Protein AF-X1BYJ1-F1 (afdb_monomer_lite)

Radius of gyration: 16.23 Å; chains: 1; bounding box: 44×33×48 Å

Sequence (125 aa):
MIKIPNVLIKFGEQVAVEAGLGVVRSFLNDKIKDITPGDMYTAIQTNQDLWDVTPDDIRGGGSRLKHRFGNYLEKYQNEINTEIVLEWIEKDHPAIFSTIINTTDGIPYMERQVEKIKYKILKEL

pLDDT: mean 77.26, std 16.42, range [40.28, 97.31]

Organism: NCBI:txid412755

Secondary structure (DSSP, 8-state):
-----HHHHHHHHHHHHHHHHHHHHHHHHHHHTT--HHHHHHHHHHT--TT-S-HHHHHHHHHHHHHHHHHHHHHTTTT--HHHHHHHHHHH-HHHHHHHHHSTTHHHHHHHHHHHHHHIIIII-

Foldseek 3Di:
DDDDDPVVVVVVLVVLLCVLVVLVLVLLCVLCVPPDLVNLLVCQVVLPQSNPPDPVCLCVSLVVSCVVNQVSCVVCVVVQALVVSLVSCCVRPVSSSVSLVPHVCSSVSSRVNSVVSSCSSHPVD

Structure (mmCIF, N/CA/C/O backbone):
data_AF-X1BYJ1-F1
#
_entry.id   AF-X1BYJ1-F1
#
loop_
_atom_site.group_PDB
_atom_site.id
_atom_site.type_symbol
_atom_site.label_atom_id
_atom_site.label_alt_id
_atom_site.label_comp_id
_atom_site.label_asym_id
_atom_site.label_entity_id
_atom_site.label_seq_id
_atom_site.pdbx_PDB_ins_code
_atom_site.Cartn_x
_atom_site.Cartn_y
_atom_site.Cartn_z
_atom_site.occupancy
_atom_site.B_iso_or_equiv
_atom_site.auth_seq_id
_atom_site.auth_comp_id
_atom_site.auth_asym_id
_atom_site.auth_atom_id
_atom_site.pdbx_PDB_model_num
ATOM 1 N N . MET A 1 1 ? 29.760 7.293 -34.107 1.00 40.28 1 MET A N 1
ATOM 2 C CA . MET A 1 1 ? 29.456 7.235 -32.661 1.00 40.28 1 MET A CA 1
ATOM 3 C C . MET A 1 1 ? 28.447 8.341 -32.370 1.00 40.28 1 MET A C 1
ATOM 5 O O . MET A 1 1 ? 28.814 9.507 -32.426 1.00 40.28 1 MET A O 1
ATOM 9 N N . ILE A 1 2 ? 27.161 8.007 -32.232 1.00 42.94 2 ILE A N 1
ATOM 10 C CA . ILE A 1 2 ? 26.087 9.001 -32.059 1.00 42.94 2 ILE A CA 1
ATOM 11 C C . ILE A 1 2 ? 26.103 9.452 -30.594 1.00 42.94 2 ILE A C 1
ATOM 13 O O . ILE A 1 2 ? 25.891 8.635 -29.703 1.00 42.94 2 ILE A O 1
ATOM 17 N N . LYS A 1 3 ? 26.391 10.734 -30.334 1.00 45.94 3 LYS A N 1
ATOM 18 C CA . LYS A 1 3 ? 26.268 11.323 -28.994 1.00 45.94 3 LYS A CA 1
ATOM 19 C C . LYS A 1 3 ? 24.792 11.606 -28.740 1.00 45.94 3 LYS A C 1
ATOM 21 O O . LYS A 1 3 ? 24.247 12.557 -29.292 1.00 45.94 3 LYS A O 1
ATOM 26 N N . ILE A 1 4 ? 24.150 10.758 -27.943 1.00 50.31 4 ILE A N 1
ATOM 27 C CA . ILE A 1 4 ? 22.771 10.986 -27.509 1.00 50.31 4 ILE A CA 1
ATOM 28 C C . ILE A 1 4 ? 22.767 12.229 -26.596 1.00 50.31 4 ILE A C 1
ATOM 30 O O . ILE A 1 4 ? 23.542 12.272 -25.639 1.00 50.31 4 ILE A O 1
ATOM 34 N N . PRO A 1 5 ? 21.945 13.253 -26.880 1.00 55.22 5 PRO A N 1
ATOM 35 C CA . PRO A 1 5 ? 21.797 14.426 -26.026 1.00 55.22 5 PRO A CA 1
ATOM 36 C C . PRO A 1 5 ? 21.387 14.049 -24.598 1.00 55.22 5 PRO A C 1
ATOM 38 O O . PRO A 1 5 ? 20.435 13.293 -24.406 1.00 55.22 5 PRO A O 1
ATOM 41 N N . ASN A 1 6 ? 22.025 14.656 -23.592 1.00 57.12 6 ASN A N 1
ATOM 42 C CA . ASN A 1 6 ? 21.705 14.457 -22.168 1.00 57.12 6 ASN A CA 1
ATOM 43 C C . ASN A 1 6 ? 20.219 14.692 -21.830 1.00 57.12 6 ASN A C 1
ATOM 45 O O . ASN A 1 6 ? 19.715 14.142 -20.857 1.00 57.12 6 ASN A O 1
ATOM 49 N N . VAL A 1 7 ? 19.507 15.491 -22.630 1.00 44.72 7 VAL A N 1
ATOM 50 C CA . VAL A 1 7 ? 18.066 15.749 -22.476 1.00 44.72 7 VAL A CA 1
ATOM 51 C C . VAL A 1 7 ? 17.226 14.519 -22.830 1.00 44.72 7 VAL A C 1
ATOM 53 O O . VAL A 1 7 ? 16.282 14.211 -22.114 1.00 44.72 7 VAL A O 1
ATOM 56 N N . LEU A 1 8 ? 17.591 13.772 -23.878 1.00 40.59 8 LEU A N 1
ATOM 57 C CA . LEU A 1 8 ? 16.881 12.545 -24.264 1.00 40.59 8 LEU A CA 1
ATOM 58 C C . LEU A 1 8 ? 17.130 11.410 -23.269 1.00 40.59 8 LEU A C 1
ATOM 60 O O . LEU A 1 8 ? 16.236 10.607 -23.025 1.00 40.59 8 LEU A O 1
ATOM 64 N N . ILE A 1 9 ? 18.317 11.382 -22.657 1.00 54.25 9 ILE A N 1
ATOM 65 C CA . ILE A 1 9 ? 18.636 10.451 -21.570 1.00 54.25 9 ILE A CA 1
ATOM 66 C C . ILE A 1 9 ? 17.758 10.758 -20.348 1.00 54.25 9 ILE A C 1
ATOM 68 O O . ILE A 1 9 ? 17.065 9.867 -19.872 1.00 54.25 9 ILE A O 1
ATOM 72 N N . LYS A 1 10 ? 17.697 12.021 -19.901 1.00 56.56 10 LYS A N 1
ATOM 73 C CA . LYS A 1 10 ? 16.854 12.439 -18.763 1.00 56.56 10 LYS A CA 1
ATOM 74 C C . LYS A 1 10 ? 15.357 12.233 -19.008 1.00 56.56 10 LYS A C 1
ATOM 76 O O . LYS A 1 10 ? 14.641 11.827 -18.100 1.00 56.56 10 LYS A O 1
ATOM 81 N N . PHE A 1 11 ? 14.893 12.483 -20.231 1.00 53.06 11 PHE A N 1
ATOM 82 C CA . PHE A 1 11 ? 13.502 12.248 -20.613 1.00 53.06 11 PHE A CA 1
ATOM 83 C C . PHE A 1 11 ? 13.164 10.752 -20.609 1.00 53.06 11 PHE A C 1
ATOM 85 O O . PHE A 1 11 ? 12.154 10.347 -20.044 1.00 53.06 11 PHE A O 1
ATOM 92 N N . GLY A 1 12 ? 14.040 9.913 -21.172 1.00 55.06 12 GLY A N 1
ATOM 93 C CA . GLY A 1 12 ? 13.884 8.458 -21.120 1.00 55.06 12 GLY A CA 1
ATOM 94 C C . GLY A 1 12 ? 13.918 7.908 -19.691 1.00 55.06 12 GLY A C 1
ATOM 95 O O . GLY A 1 12 ? 13.174 6.984 -19.375 1.00 55.06 12 GLY A O 1
ATOM 96 N N . GLU A 1 13 ? 14.731 8.499 -18.813 1.00 56.22 13 GLU A N 1
ATOM 97 C CA . GLU A 1 13 ? 14.753 8.174 -17.385 1.00 56.22 13 GLU A CA 1
ATOM 98 C C . GLU A 1 13 ? 13.441 8.553 -16.689 1.00 56.22 13 GLU A C 1
ATOM 100 O O . GLU A 1 13 ? 12.887 7.709 -15.997 1.00 56.22 13 GLU A O 1
ATOM 105 N N . GLN A 1 14 ? 12.899 9.756 -16.906 1.00 60.09 14 GLN A N 1
ATOM 106 C CA . GLN A 1 14 ? 11.606 10.166 -16.334 1.00 60.09 14 GLN A CA 1
ATOM 107 C C . GLN A 1 14 ? 10.448 9.277 -16.794 1.00 60.09 14 GLN A C 1
ATOM 109 O O . GLN A 1 14 ? 9.671 8.808 -15.969 1.00 60.09 14 GLN A O 1
ATOM 114 N N . VAL A 1 15 ? 10.374 8.966 -18.089 1.00 59.53 15 VAL A N 1
ATOM 115 C CA . VAL A 1 15 ? 9.345 8.058 -18.619 1.00 59.53 15 VAL A CA 1
ATOM 116 C C . VAL A 1 15 ? 9.481 6.658 -18.010 1.00 59.53 15 VAL A C 1
ATOM 118 O O . VAL A 1 15 ? 8.481 6.008 -17.713 1.00 59.53 15 VAL A O 1
ATOM 121 N N . ALA A 1 16 ? 10.709 6.185 -17.782 1.00 59.12 16 ALA A N 1
ATOM 122 C CA . ALA A 1 16 ? 10.941 4.898 -17.135 1.00 59.12 16 ALA A CA 1
ATOM 123 C C . ALA A 1 16 ? 10.577 4.901 -15.638 1.00 59.12 16 ALA A C 1
ATOM 125 O O . ALA A 1 16 ? 10.088 3.886 -15.142 1.00 59.12 16 ALA A O 1
ATOM 126 N N . VAL A 1 17 ? 10.774 6.022 -14.932 1.00 64.31 17 VAL A N 1
ATOM 127 C CA . VAL A 1 17 ? 10.315 6.220 -13.542 1.00 64.31 17 VAL A CA 1
ATOM 128 C C . VAL A 1 17 ? 8.802 6.140 -13.469 1.00 64.31 17 VAL A C 1
ATOM 130 O O . VAL A 1 17 ? 8.267 5.347 -12.702 1.00 64.31 17 VAL A O 1
ATOM 133 N N . GLU A 1 18 ? 8.116 6.927 -14.294 1.00 67.31 18 GLU A N 1
ATOM 134 C CA . GLU A 1 18 ? 6.656 6.968 -14.330 1.00 67.31 18 GLU A CA 1
ATOM 135 C C . GLU A 1 18 ? 6.070 5.608 -14.710 1.00 67.31 18 GLU A C 1
ATOM 137 O O . GLU A 1 18 ? 5.096 5.161 -14.104 1.00 67.31 18 GLU A O 1
ATOM 142 N N . ALA A 1 19 ? 6.703 4.900 -15.651 1.00 65.00 19 ALA A N 1
ATOM 143 C CA . ALA A 1 19 ? 6.332 3.533 -15.980 1.00 65.00 19 ALA A CA 1
ATOM 144 C C . ALA A 1 19 ? 6.531 2.594 -14.780 1.00 65.00 19 ALA A C 1
ATOM 146 O O . ALA A 1 19 ? 5.604 1.875 -14.424 1.00 65.00 19 ALA A O 1
ATOM 147 N N . GLY A 1 20 ? 7.694 2.616 -14.120 1.00 67.31 20 GLY A N 1
ATOM 148 C CA . GLY A 1 20 ? 7.980 1.771 -12.956 1.00 67.31 20 GLY A CA 1
ATOM 149 C C . GLY A 1 20 ? 7.009 2.006 -11.795 1.00 67.31 20 GLY A C 1
ATOM 150 O O . GLY A 1 20 ? 6.429 1.052 -11.273 1.00 67.31 20 GLY A O 1
ATOM 151 N N . LEU A 1 21 ? 6.770 3.273 -11.448 1.00 75.00 21 LEU A N 1
ATOM 152 C CA . LEU A 1 21 ? 5.793 3.681 -10.437 1.00 75.00 21 LEU A CA 1
ATOM 153 C C . LEU A 1 21 ? 4.367 3.294 -10.838 1.00 75.00 21 LEU A C 1
ATOM 155 O O . LEU A 1 21 ? 3.608 2.822 -9.998 1.00 75.00 21 LEU A O 1
ATOM 159 N N . GLY A 1 22 ? 4.012 3.413 -12.120 1.00 74.75 22 GLY A N 1
ATOM 160 C CA . GLY A 1 22 ? 2.709 3.000 -12.637 1.00 74.75 22 GLY A CA 1
ATOM 161 C C . GLY A 1 22 ? 2.446 1.503 -12.473 1.00 74.75 22 GLY A C 1
ATOM 162 O O . GLY A 1 22 ? 1.341 1.112 -12.095 1.00 74.75 22 GLY 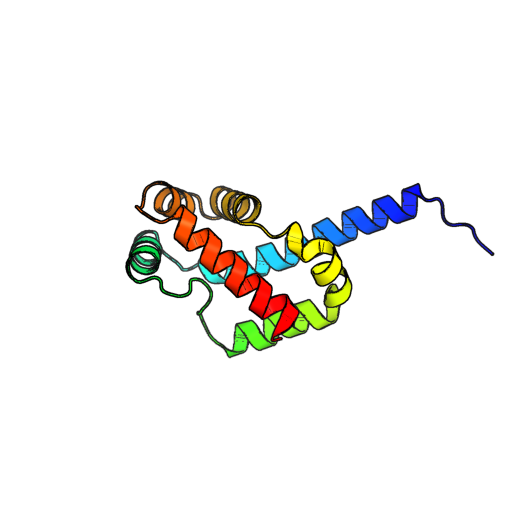A O 1
ATOM 163 N N . VAL A 1 23 ? 3.457 0.654 -12.691 1.00 72.88 23 VAL A N 1
ATOM 164 C CA . VAL A 1 23 ? 3.302 -0.795 -12.496 1.00 72.88 23 VAL A CA 1
ATOM 165 C C . VAL A 1 23 ? 3.215 -1.143 -11.004 1.00 72.88 23 VAL A C 1
ATOM 167 O O . VAL A 1 23 ? 2.377 -1.963 -10.632 1.00 72.88 23 VAL A O 1
ATOM 170 N N . VAL A 1 24 ? 4.004 -0.494 -10.136 1.00 78.88 24 VAL A N 1
ATOM 171 C CA . VAL A 1 24 ? 3.878 -0.663 -8.673 1.00 78.88 24 VAL A CA 1
ATOM 172 C C . VAL A 1 24 ? 2.494 -0.226 -8.201 1.00 78.88 24 VAL A C 1
ATOM 174 O O . VAL A 1 24 ? 1.826 -0.994 -7.518 1.00 78.88 24 VAL A O 1
ATOM 177 N N . ARG A 1 25 ? 2.017 0.950 -8.620 1.00 85.50 25 ARG A N 1
ATOM 178 C CA . ARG A 1 25 ? 0.668 1.434 -8.308 1.00 85.50 25 ARG A CA 1
ATOM 179 C C . ARG A 1 25 ? -0.403 0.445 -8.748 1.00 85.50 25 ARG A C 1
ATOM 181 O O . ARG A 1 25 ? -1.257 0.096 -7.946 1.00 85.50 25 ARG A O 1
ATOM 188 N N . SER A 1 26 ? -0.346 -0.034 -9.994 1.00 81.94 26 SER A N 1
ATOM 189 C CA . SER A 1 26 ? -1.311 -1.016 -10.503 1.00 81.94 26 SER A CA 1
ATOM 190 C C . SER A 1 26 ? -1.303 -2.295 -9.667 1.00 81.94 26 SER A C 1
ATOM 192 O O . SER A 1 26 ? -2.363 -2.822 -9.355 1.00 81.94 26 SER A O 1
ATOM 194 N N . PHE A 1 27 ? -0.119 -2.769 -9.274 1.00 80.50 27 PHE A N 1
ATOM 195 C CA . PHE A 1 27 ? 0.022 -3.940 -8.416 1.00 80.50 27 PHE A CA 1
ATOM 196 C C . PHE A 1 27 ? -0.585 -3.717 -7.021 1.00 80.50 27 PHE A C 1
ATOM 198 O O . PHE A 1 27 ? -1.303 -4.585 -6.531 1.00 80.50 27 PHE A O 1
ATOM 205 N N . LEU A 1 28 ? -0.327 -2.568 -6.386 1.00 83.75 28 LEU A N 1
ATOM 206 C CA . LEU A 1 28 ? -0.886 -2.247 -5.068 1.00 83.75 28 LEU A CA 1
ATOM 207 C C . LEU A 1 28 ? -2.408 -2.073 -5.134 1.00 83.75 28 LEU A C 1
ATOM 209 O O . LEU A 1 28 ? -3.115 -2.646 -4.308 1.00 83.75 28 LEU A O 1
ATOM 213 N N . ASN A 1 29 ? -2.913 -1.355 -6.140 1.00 84.81 29 ASN A N 1
ATOM 214 C CA . ASN A 1 29 ? -4.347 -1.153 -6.356 1.00 84.81 29 ASN A CA 1
ATOM 215 C C . ASN A 1 29 ? -5.086 -2.476 -6.543 1.00 84.81 29 ASN A C 1
ATOM 217 O O . ASN A 1 29 ? -6.115 -2.699 -5.911 1.00 84.81 29 ASN A O 1
ATOM 221 N N . ASP A 1 30 ? -4.537 -3.391 -7.343 1.00 82.88 30 ASP A N 1
ATOM 222 C CA . ASP A 1 30 ? -5.134 -4.712 -7.547 1.00 82.88 30 ASP A CA 1
ATOM 223 C C . ASP A 1 30 ? -5.287 -5.503 -6.240 1.00 82.88 30 ASP A C 1
ATOM 225 O O . ASP A 1 30 ? -6.192 -6.332 -6.134 1.00 82.88 30 ASP A O 1
ATOM 229 N N . LYS A 1 31 ? -4.431 -5.253 -5.239 1.00 79.62 31 LYS A N 1
ATOM 230 C CA . LYS A 1 31 ? -4.490 -5.916 -3.928 1.00 79.62 31 LYS A CA 1
ATOM 231 C C . LYS A 1 31 ? -5.514 -5.309 -2.984 1.00 79.62 31 LYS A C 1
ATOM 233 O O . LYS A 1 31 ? -6.054 -6.030 -2.152 1.00 79.62 31 LYS A O 1
ATOM 238 N N . ILE A 1 32 ? -5.797 -4.021 -3.127 1.00 85.06 32 ILE A N 1
ATOM 239 C CA . ILE A 1 32 ? -6.745 -3.313 -2.261 1.00 85.06 32 ILE A CA 1
ATOM 240 C C . ILE A 1 32 ? -8.118 -3.119 -2.912 1.00 85.06 32 ILE A C 1
ATOM 242 O O . ILE A 1 32 ? -9.025 -2.606 -2.264 1.00 85.06 32 ILE A O 1
ATOM 246 N N . LYS A 1 33 ? -8.300 -3.553 -4.167 1.00 84.44 33 LYS A N 1
ATOM 247 C CA . LYS A 1 33 ? -9.533 -3.332 -4.939 1.00 84.44 33 LYS A CA 1
ATOM 248 C C . LYS A 1 33 ? -10.800 -3.886 -4.281 1.00 84.44 33 LYS A C 1
ATOM 250 O O . LYS A 1 33 ? -11.860 -3.289 -4.430 1.00 84.44 33 LYS A O 1
ATOM 255 N N . ASP A 1 34 ? -10.670 -4.999 -3.559 1.00 85.25 34 ASP A N 1
ATOM 256 C CA . ASP A 1 34 ? -11.779 -5.699 -2.902 1.00 85.25 34 ASP A CA 1
ATOM 257 C C . ASP A 1 34 ? -11.811 -5.440 -1.382 1.00 85.25 34 ASP A C 1
ATOM 259 O O . ASP A 1 34 ? -12.660 -5.982 -0.678 1.00 85.25 34 ASP A O 1
ATOM 263 N N . ILE A 1 35 ? -10.893 -4.616 -0.859 1.00 87.62 35 ILE A N 1
ATOM 264 C CA . ILE A 1 35 ? -10.827 -4.269 0.564 1.00 87.62 35 ILE A CA 1
ATOM 265 C C . ILE A 1 35 ? -11.896 -3.221 0.873 1.00 87.62 35 ILE A C 1
ATOM 267 O O . ILE A 1 35 ? -11.985 -2.190 0.205 1.00 87.62 35 ILE A O 1
ATOM 271 N N . THR A 1 36 ? -12.692 -3.456 1.916 1.00 92.12 36 THR A N 1
ATOM 272 C CA . THR A 1 36 ? -13.664 -2.474 2.411 1.00 92.12 36 THR A CA 1
ATOM 273 C C . THR A 1 36 ? -13.053 -1.554 3.480 1.00 92.12 36 THR A C 1
ATOM 275 O O . THR A 1 36 ? -12.036 -1.890 4.092 1.00 92.12 36 THR A O 1
ATOM 278 N N . PRO A 1 37 ? -13.678 -0.398 3.785 1.00 93.62 37 PRO A N 1
ATOM 279 C CA . PRO A 1 37 ? -13.297 0.428 4.935 1.00 93.62 37 PRO A CA 1
ATOM 280 C C . PRO A 1 37 ? -13.238 -0.348 6.258 1.00 93.62 37 PRO A C 1
ATOM 282 O O . PRO A 1 37 ? -12.335 -0.132 7.061 1.00 93.62 37 PRO A O 1
ATOM 285 N N . GLY A 1 38 ? -14.168 -1.286 6.472 1.00 92.00 38 GLY A N 1
ATOM 286 C CA . GLY A 1 38 ? -14.171 -2.138 7.662 1.00 92.00 38 GLY A CA 1
ATOM 287 C C . GLY A 1 38 ? -12.939 -3.039 7.726 1.00 92.00 38 GLY A C 1
ATOM 288 O O . GLY A 1 38 ? -12.276 -3.092 8.758 1.00 92.00 38 GLY A O 1
ATOM 289 N N . ASP A 1 39 ? -12.586 -3.670 6.605 1.00 92.31 39 ASP A N 1
ATOM 290 C CA . ASP A 1 39 ? -11.401 -4.529 6.511 1.00 92.31 39 ASP A CA 1
ATOM 291 C C . ASP A 1 39 ? -10.113 -3.735 6.736 1.00 92.31 39 ASP A C 1
ATOM 293 O O . ASP A 1 39 ? -9.229 -4.187 7.461 1.00 92.31 39 ASP A O 1
ATOM 297 N N . MET A 1 40 ? -10.017 -2.525 6.169 1.00 93.69 40 MET A N 1
ATOM 298 C CA . MET A 1 40 ? -8.874 -1.636 6.387 1.00 93.69 40 MET A CA 1
ATOM 299 C C . MET A 1 40 ? -8.755 -1.230 7.858 1.00 93.69 40 MET A C 1
ATOM 301 O O . MET A 1 40 ? -7.668 -1.304 8.428 1.00 93.69 40 MET A O 1
ATOM 305 N N . TYR A 1 41 ? -9.863 -0.837 8.493 1.00 94.00 41 TYR A N 1
ATOM 306 C CA . TYR A 1 41 ? -9.874 -0.525 9.920 1.00 94.00 41 TYR A CA 1
ATOM 307 C C . TYR A 1 41 ? -9.374 -1.717 10.742 1.00 94.00 41 TYR A C 1
ATOM 309 O O . TYR A 1 41 ? -8.456 -1.569 11.549 1.00 94.00 41 TYR A O 1
ATOM 317 N N . THR A 1 42 ? -9.914 -2.914 10.496 1.00 93.56 42 THR A N 1
ATOM 318 C CA . THR A 1 42 ? -9.465 -4.139 11.164 1.00 93.56 42 THR A CA 1
ATOM 319 C C . THR A 1 42 ? -7.984 -4.400 10.917 1.00 93.56 42 THR A C 1
ATOM 321 O O . THR A 1 42 ? -7.266 -4.671 11.875 1.00 93.56 42 THR A O 1
ATOM 324 N N . ALA A 1 43 ? -7.501 -4.260 9.682 1.00 92.12 43 ALA A N 1
ATOM 325 C CA . ALA A 1 43 ? -6.102 -4.487 9.342 1.00 92.12 43 ALA A CA 1
ATOM 326 C C . ALA A 1 43 ? -5.154 -3.514 10.063 1.00 92.12 43 ALA A C 1
ATOM 328 O O . ALA A 1 43 ? -4.101 -3.935 10.544 1.00 92.12 43 ALA A O 1
ATOM 329 N N . ILE A 1 44 ? -5.548 -2.243 10.213 1.00 94.12 44 ILE A N 1
ATOM 330 C CA . ILE A 1 44 ? -4.808 -1.255 11.013 1.00 94.12 44 ILE A CA 1
ATOM 331 C C . ILE A 1 44 ? -4.759 -1.695 12.481 1.00 94.12 44 ILE A C 1
ATOM 333 O O . ILE A 1 44 ? -3.676 -1.756 13.064 1.00 94.12 44 ILE A O 1
ATOM 337 N N . GLN A 1 45 ? -5.908 -2.054 13.063 1.00 94.19 45 GLN A N 1
ATOM 338 C CA . GLN A 1 45 ? -6.015 -2.441 14.476 1.00 94.19 45 GLN A CA 1
ATOM 339 C C . GLN A 1 45 ? -5.255 -3.733 14.808 1.00 94.19 45 GLN A C 1
ATOM 341 O O . GLN A 1 45 ? -4.688 -3.860 15.892 1.00 94.19 45 GLN A O 1
ATOM 346 N N . THR A 1 46 ? -5.226 -4.701 13.891 1.00 93.50 46 THR A N 1
ATOM 347 C CA . THR A 1 46 ? -4.543 -5.990 14.089 1.00 93.50 46 THR A CA 1
ATOM 348 C C . THR A 1 46 ? -3.119 -6.007 13.536 1.00 93.50 46 THR A C 1
ATOM 350 O O . THR A 1 46 ? -2.412 -7.003 13.692 1.00 93.50 46 THR A O 1
ATOM 353 N N . ASN A 1 47 ? -2.678 -4.915 12.899 1.00 89.12 47 ASN A N 1
ATOM 354 C CA . ASN A 1 47 ? -1.420 -4.828 12.158 1.00 89.12 47 ASN A CA 1
ATOM 355 C C . ASN A 1 47 ? -1.261 -5.958 11.117 1.00 89.12 47 ASN A C 1
ATOM 357 O O . ASN A 1 47 ? -0.148 -6.439 10.870 1.00 89.12 47 ASN A O 1
ATOM 361 N N . GLN A 1 48 ? -2.377 -6.380 10.513 1.00 89.19 48 GLN A N 1
ATOM 362 C CA . GLN A 1 48 ? -2.393 -7.351 9.422 1.00 89.19 48 GLN A CA 1
ATOM 363 C C . GLN A 1 48 ? -1.578 -6.812 8.239 1.00 89.19 48 GLN A C 1
ATOM 365 O O . GLN A 1 48 ? -1.477 -5.605 8.027 1.00 89.19 48 GLN A O 1
ATOM 370 N N . ASP A 1 49 ? -0.913 -7.686 7.488 1.00 85.75 49 ASP A N 1
ATOM 371 C CA . ASP A 1 49 ? -0.222 -7.252 6.275 1.00 85.75 49 ASP A CA 1
ATOM 372 C C . ASP A 1 49 ? -1.266 -6.947 5.192 1.00 85.75 49 ASP A C 1
ATOM 374 O O . ASP A 1 49 ? -2.046 -7.816 4.799 1.00 85.75 49 ASP A O 1
ATOM 378 N N . LEU A 1 50 ? -1.298 -5.685 4.753 1.00 80.06 50 LEU A N 1
ATOM 379 C CA . LEU A 1 50 ? -2.272 -5.181 3.782 1.00 80.06 50 LEU A CA 1
ATOM 380 C C . LEU A 1 50 ? -2.153 -5.906 2.441 1.00 80.06 50 LEU A C 1
ATOM 382 O O . LEU A 1 50 ? -3.119 -6.033 1.693 1.00 80.06 50 LEU A O 1
ATOM 386 N N . TRP A 1 51 ? -0.944 -6.363 2.133 1.00 77.75 51 TRP A N 1
ATOM 387 C CA . TRP A 1 51 ? -0.598 -6.926 0.843 1.00 77.75 51 TRP A CA 1
ATOM 388 C C . TRP A 1 51 ? -0.688 -8.450 0.834 1.00 77.75 51 TRP A C 1
ATOM 390 O O . TRP A 1 51 ? -0.433 -9.044 -0.207 1.00 77.75 51 TRP A O 1
ATOM 400 N N . ASP A 1 52 ? -1.044 -9.092 1.953 1.00 71.06 52 ASP A N 1
ATOM 401 C CA . ASP A 1 52 ? -0.952 -10.548 2.158 1.00 71.06 52 ASP A CA 1
ATOM 402 C C . ASP A 1 52 ? -2.063 -11.374 1.482 1.00 71.06 52 ASP A C 1
ATOM 404 O O . ASP A 1 52 ? -2.309 -12.532 1.816 1.00 71.06 52 ASP A O 1
ATOM 408 N N . VAL A 1 53 ? -2.734 -10.812 0.476 1.00 48.62 53 VAL A N 1
ATOM 409 C CA . VAL A 1 53 ? -3.702 -11.555 -0.335 1.00 48.62 53 VAL A CA 1
ATOM 410 C C . VAL A 1 53 ? -2.942 -12.363 -1.404 1.00 48.62 53 VAL A C 1
ATOM 412 O O . VAL A 1 53 ? -2.490 -11.825 -2.417 1.00 48.62 53 VAL A O 1
ATOM 415 N N . THR A 1 54 ? -2.796 -13.662 -1.118 1.00 40.62 54 THR A N 1
ATOM 416 C CA . THR A 1 54 ? -2.228 -14.790 -1.896 1.00 40.62 54 THR A CA 1
ATOM 417 C C . THR A 1 54 ? -0.720 -14.748 -2.254 1.00 40.62 54 THR A C 1
ATOM 419 O O . THR A 1 54 ? -0.298 -13.956 -3.104 1.00 40.62 54 THR A O 1
ATOM 422 N N . PRO A 1 55 ? 0.103 -15.685 -1.722 1.00 44.19 55 PRO A N 1
ATOM 423 C CA . PRO A 1 55 ? 1.539 -15.819 -2.026 1.00 44.19 55 PRO A CA 1
ATOM 424 C C . PRO A 1 55 ? 1.889 -16.038 -3.508 1.00 44.19 55 PRO A C 1
ATOM 426 O O . PRO A 1 55 ? 2.939 -15.576 -3.963 1.00 44.19 55 PRO A O 1
ATOM 429 N N . ASP A 1 56 ? 1.024 -16.715 -4.268 1.00 45.31 56 ASP A N 1
ATOM 430 C CA . ASP A 1 56 ? 1.286 -17.057 -5.674 1.00 45.31 56 ASP A CA 1
ATOM 431 C C . ASP A 1 56 ? 1.195 -15.836 -6.606 1.00 45.31 56 ASP A C 1
ATOM 433 O O . ASP A 1 56 ? 1.971 -15.713 -7.558 1.00 45.31 56 ASP A O 1
ATOM 437 N N . ASP A 1 57 ? 0.333 -14.869 -6.278 1.00 54.06 57 ASP A N 1
ATOM 438 C CA . ASP A 1 57 ? 0.184 -13.626 -7.041 1.00 54.06 57 ASP A CA 1
ATOM 439 C C . ASP A 1 57 ? 1.296 -12.620 -6.746 1.00 54.06 57 ASP A C 1
ATOM 441 O O . ASP A 1 57 ? 1.723 -11.891 -7.642 1.00 54.06 57 ASP A O 1
ATOM 445 N N . ILE A 1 58 ? 1.790 -12.573 -5.503 1.00 52.81 58 ILE A N 1
ATOM 446 C CA . ILE A 1 58 ? 2.904 -11.691 -5.132 1.00 52.81 58 ILE A CA 1
ATOM 447 C C . ILE A 1 58 ? 4.204 -12.217 -5.736 1.00 52.81 58 ILE A C 1
ATOM 449 O O . ILE A 1 58 ? 4.937 -11.434 -6.333 1.00 52.81 58 ILE A O 1
ATOM 453 N N . ARG A 1 59 ? 4.470 -13.532 -5.672 1.00 55.19 59 ARG A N 1
ATOM 454 C CA . ARG A 1 59 ? 5.657 -14.115 -6.320 1.00 55.19 59 ARG A CA 1
ATOM 455 C C . ARG A 1 59 ? 5.586 -14.000 -7.835 1.00 55.19 59 ARG A C 1
ATOM 457 O O . ARG A 1 59 ? 6.514 -13.494 -8.451 1.00 55.19 59 ARG A O 1
ATOM 464 N N . GLY A 1 60 ? 4.474 -14.394 -8.455 1.00 60.50 60 GLY A N 1
ATOM 465 C CA . GLY A 1 60 ? 4.330 -14.312 -9.909 1.00 60.50 60 GLY A CA 1
ATOM 466 C C . GLY A 1 60 ? 4.297 -12.871 -10.426 1.00 60.50 60 GLY A C 1
ATOM 467 O O . GLY A 1 60 ? 4.958 -12.540 -11.410 1.00 60.50 60 GLY A O 1
ATOM 468 N N . GLY A 1 61 ? 3.528 -11.994 -9.780 1.00 62.78 61 GLY A N 1
ATOM 469 C CA . GLY A 1 61 ? 3.421 -10.575 -10.123 1.00 62.78 61 GLY A CA 1
ATOM 470 C C . GLY A 1 61 ? 4.715 -9.813 -9.861 1.00 62.78 61 GLY A C 1
ATOM 471 O O . GLY A 1 61 ? 5.245 -9.186 -10.775 1.00 62.78 61 GLY A O 1
ATOM 472 N N . GLY A 1 62 ? 5.263 -9.924 -8.653 1.00 65.12 62 GLY A N 1
ATOM 473 C CA . GLY A 1 62 ? 6.471 -9.219 -8.246 1.00 65.12 62 GLY A CA 1
ATOM 474 C C . GLY A 1 62 ? 7.750 -9.749 -8.902 1.00 65.12 62 GLY A C 1
ATOM 475 O O . GLY A 1 62 ? 8.565 -8.931 -9.317 1.00 65.12 62 GLY A O 1
ATOM 476 N N . SER A 1 63 ? 7.906 -11.057 -9.152 1.00 66.56 63 SER A N 1
ATOM 477 C CA . SER A 1 63 ? 9.052 -11.545 -9.944 1.00 66.56 63 SER A CA 1
ATOM 478 C C . SER A 1 63 ? 8.952 -11.133 -11.418 1.00 66.56 63 SER A C 1
ATOM 480 O O . SER A 1 63 ? 9.974 -10.823 -12.025 1.00 66.56 63 SER A O 1
ATOM 482 N N . ARG A 1 64 ? 7.749 -11.030 -12.012 1.00 67.38 64 ARG A N 1
ATOM 483 C CA . ARG A 1 64 ? 7.582 -10.423 -13.354 1.00 67.38 64 ARG A CA 1
ATOM 484 C C . ARG A 1 64 ? 7.941 -8.937 -13.350 1.00 67.38 64 ARG A C 1
ATOM 486 O O . ARG A 1 64 ? 8.591 -8.466 -14.284 1.00 67.38 64 ARG A O 1
ATOM 493 N N . LEU A 1 65 ? 7.545 -8.224 -12.296 1.00 67.06 65 LEU A N 1
ATOM 494 C CA . LEU A 1 65 ? 7.874 -6.817 -12.070 1.00 67.06 65 LEU A CA 1
ATOM 495 C C . LEU A 1 65 ? 9.391 -6.621 -12.003 1.00 67.06 65 LEU A C 1
ATOM 497 O O . LEU A 1 65 ? 9.953 -5.843 -12.770 1.00 67.06 65 LEU A O 1
ATOM 501 N N . LYS A 1 66 ? 10.061 -7.391 -11.143 1.00 69.44 66 LYS A N 1
ATOM 502 C CA . LYS A 1 66 ? 11.507 -7.341 -10.943 1.00 69.44 66 LYS A CA 1
ATOM 503 C C . LYS A 1 66 ? 12.272 -7.795 -12.179 1.00 69.44 66 LYS A C 1
ATOM 505 O O . LYS A 1 66 ? 13.226 -7.138 -12.573 1.00 69.44 66 LYS A O 1
ATOM 510 N N . HIS A 1 67 ? 11.843 -8.859 -12.850 1.00 71.75 67 HIS A N 1
ATOM 511 C CA . HIS A 1 67 ? 12.506 -9.322 -14.068 1.00 71.75 67 HIS A CA 1
ATOM 512 C C . HIS A 1 67 ? 12.472 -8.265 -15.181 1.00 71.75 67 HIS A C 1
ATOM 514 O O . HIS A 1 67 ? 13.459 -8.074 -15.888 1.00 71.75 67 HIS A O 1
ATOM 520 N N . ARG A 1 68 ? 11.348 -7.555 -15.332 1.00 67.81 68 ARG A N 1
ATOM 521 C CA . ARG A 1 68 ? 11.165 -6.579 -16.413 1.00 67.81 68 ARG A CA 1
ATOM 522 C C . ARG A 1 68 ? 11.669 -5.177 -16.067 1.00 67.81 68 ARG A C 1
ATOM 524 O O . ARG A 1 68 ? 12.100 -4.460 -16.965 1.00 67.81 68 ARG A O 1
ATOM 531 N N . PHE A 1 69 ? 11.618 -4.792 -14.793 1.00 68.81 69 PHE A N 1
ATOM 532 C CA . PHE A 1 69 ? 11.872 -3.420 -14.342 1.00 68.81 69 PHE A CA 1
ATOM 533 C C . PHE A 1 69 ? 12.854 -3.313 -13.168 1.00 68.81 69 PHE A C 1
ATOM 535 O O . PHE A 1 69 ? 13.051 -2.215 -12.659 1.00 68.81 69 PHE A O 1
ATOM 542 N N . GLY A 1 70 ? 13.502 -4.403 -12.746 1.00 69.88 70 GLY A N 1
ATOM 543 C CA . GLY A 1 70 ? 14.332 -4.471 -11.534 1.00 69.88 70 GLY A CA 1
ATOM 544 C C . GLY A 1 70 ? 15.375 -3.362 -11.425 1.00 69.88 70 GLY A C 1
ATOM 545 O O . GLY A 1 70 ? 15.402 -2.662 -10.422 1.00 69.88 70 GLY A O 1
ATOM 546 N N . ASN A 1 71 ? 16.135 -3.101 -12.494 1.00 71.75 71 ASN A N 1
ATOM 547 C CA . ASN A 1 71 ? 17.135 -2.022 -12.513 1.00 71.75 71 ASN A CA 1
ATOM 548 C C . ASN A 1 71 ? 16.526 -0.630 -12.262 1.00 71.75 71 ASN A C 1
ATOM 550 O O . ASN A 1 71 ? 17.160 0.232 -11.656 1.00 71.75 71 ASN A O 1
ATOM 554 N N . TYR A 1 72 ? 15.301 -0.390 -12.737 1.00 68.31 72 TYR A N 1
ATOM 555 C CA . TYR A 1 72 ? 14.595 0.870 -12.511 1.00 68.31 72 TYR A CA 1
ATOM 556 C C . TYR A 1 72 ? 14.012 0.920 -11.099 1.00 68.31 72 TYR A C 1
ATOM 558 O O . TYR A 1 72 ? 14.168 1.919 -10.408 1.00 68.31 72 TYR A O 1
ATOM 566 N N . LEU A 1 73 ? 13.405 -0.171 -10.637 1.00 70.00 73 LEU A N 1
ATOM 567 C CA . LEU A 1 73 ? 12.856 -0.270 -9.287 1.00 70.00 73 LEU A CA 1
ATOM 568 C C . LEU A 1 73 ? 13.943 -0.100 -8.217 1.00 70.00 73 LEU A C 1
ATOM 570 O O . LEU A 1 73 ? 13.717 0.597 -7.238 1.00 70.00 73 LEU A O 1
ATOM 574 N N . GLU A 1 74 ? 15.140 -0.650 -8.424 1.00 74.19 74 GLU A N 1
ATOM 575 C CA . GLU A 1 74 ? 16.290 -0.435 -7.536 1.00 74.19 74 GLU A CA 1
ATOM 576 C C . GLU A 1 74 ? 16.761 1.024 -7.539 1.00 74.19 74 GLU A C 1
ATOM 578 O O . GLU A 1 74 ? 17.050 1.585 -6.478 1.00 74.19 74 GLU A O 1
ATOM 583 N N . LYS A 1 75 ? 16.805 1.659 -8.718 1.00 72.19 75 LYS A N 1
ATOM 584 C CA . LYS A 1 75 ? 17.215 3.063 -8.873 1.00 72.19 75 LYS A CA 1
ATOM 585 C C . LYS A 1 75 ? 16.219 4.039 -8.238 1.00 72.19 75 LYS A C 1
ATOM 587 O O . LYS A 1 75 ? 16.639 5.074 -7.731 1.00 72.19 75 LYS A O 1
ATOM 592 N N . TYR A 1 76 ? 14.931 3.702 -8.242 1.00 71.06 76 TYR A N 1
ATOM 593 C CA . TYR A 1 76 ? 13.840 4.579 -7.802 1.00 71.06 76 TYR A CA 1
ATOM 594 C C . TYR A 1 76 ? 13.090 4.058 -6.571 1.00 71.06 76 TYR A C 1
ATOM 596 O O . TYR A 1 76 ? 12.018 4.552 -6.242 1.00 71.06 76 TYR A O 1
ATOM 604 N N . GLN A 1 77 ? 13.659 3.099 -5.840 1.00 73.19 77 GLN A N 1
ATOM 605 C CA . GLN A 1 77 ? 13.038 2.519 -4.643 1.00 73.19 77 GLN A CA 1
ATOM 606 C C . GLN A 1 77 ? 12.660 3.557 -3.578 1.00 73.19 77 GLN A C 1
ATOM 608 O O . GLN A 1 77 ? 11.711 3.354 -2.828 1.00 73.19 77 GLN A O 1
ATOM 613 N N . ASN A 1 78 ? 13.403 4.664 -3.511 1.00 76.31 78 ASN A N 1
ATOM 614 C CA . ASN A 1 78 ? 13.168 5.739 -2.549 1.00 76.31 78 ASN A CA 1
ATOM 615 C C . ASN A 1 78 ? 11.975 6.625 -2.935 1.00 76.31 78 ASN A C 1
ATOM 617 O O . ASN A 1 78 ? 11.406 7.273 -2.063 1.00 76.31 78 ASN A O 1
ATOM 621 N N . GLU A 1 79 ? 11.583 6.617 -4.211 1.00 80.25 79 GLU A N 1
ATOM 622 C CA . GLU A 1 79 ? 10.391 7.315 -4.708 1.00 80.25 79 GLU A CA 1
ATOM 623 C C . GLU A 1 79 ? 9.109 6.565 -4.318 1.00 80.25 79 GLU A C 1
ATOM 625 O O . GLU A 1 79 ? 8.032 7.141 -4.269 1.00 80.25 79 GLU A O 1
ATOM 630 N N . ILE A 1 80 ? 9.200 5.269 -4.003 1.00 80.38 80 ILE A N 1
ATOM 631 C CA . ILE A 1 80 ? 8.081 4.521 -3.429 1.00 80.38 80 ILE A CA 1
ATOM 632 C C . ILE A 1 80 ? 8.097 4.793 -1.923 1.00 80.38 80 ILE A C 1
ATOM 634 O O . ILE A 1 80 ? 8.883 4.207 -1.173 1.00 80.38 80 ILE A O 1
ATOM 638 N N . ASN A 1 81 ? 7.257 5.721 -1.481 1.00 87.44 81 ASN A N 1
ATOM 639 C CA . ASN A 1 81 ? 7.129 6.116 -0.083 1.00 87.44 81 ASN A CA 1
ATOM 640 C C . ASN A 1 81 ? 5.651 6.198 0.331 1.00 87.44 81 ASN A C 1
ATOM 642 O O . ASN A 1 81 ? 4.745 6.053 -0.493 1.00 87.44 81 ASN A O 1
ATOM 646 N N . THR A 1 82 ? 5.410 6.383 1.628 1.00 91.69 82 THR A N 1
ATOM 647 C CA . THR A 1 82 ? 4.057 6.414 2.194 1.00 91.69 82 THR A CA 1
ATOM 648 C C . THR A 1 82 ? 3.197 7.517 1.594 1.00 91.69 82 THR A C 1
ATOM 650 O O . THR A 1 82 ? 2.027 7.276 1.331 1.00 91.69 82 THR A O 1
ATOM 653 N N . GLU A 1 83 ? 3.766 8.696 1.349 1.00 91.56 83 GLU A N 1
ATOM 654 C CA . GLU A 1 83 ? 3.054 9.849 0.790 1.00 91.56 83 GLU A CA 1
ATOM 655 C C . GLU A 1 83 ? 2.489 9.523 -0.595 1.00 91.56 83 GLU A C 1
ATOM 657 O O . GLU A 1 83 ? 1.278 9.566 -0.789 1.00 91.56 83 GLU A O 1
ATOM 662 N N . ILE A 1 84 ? 3.335 9.053 -1.513 1.00 89.38 84 ILE A N 1
ATOM 663 C CA . ILE A 1 84 ? 2.924 8.682 -2.873 1.00 89.38 84 ILE A CA 1
ATOM 664 C C . ILE A 1 84 ? 1.904 7.535 -2.868 1.00 89.38 84 ILE A C 1
ATOM 666 O O . ILE A 1 84 ? 0.944 7.543 -3.639 1.00 89.38 84 ILE A O 1
ATOM 670 N N . VAL A 1 85 ? 2.074 6.542 -1.990 1.00 89.69 85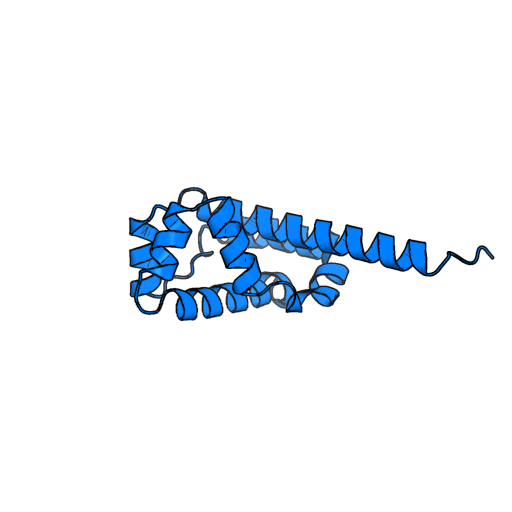 VAL A N 1
ATOM 671 C CA . VAL A 1 85 ? 1.105 5.440 -1.879 1.00 89.69 85 VAL A CA 1
ATOM 672 C C . VAL A 1 85 ? -0.237 5.945 -1.347 1.00 89.69 85 VAL A C 1
ATOM 674 O O . VAL A 1 85 ? -1.279 5.527 -1.846 1.00 89.69 85 VAL A O 1
ATOM 677 N N . LEU A 1 86 ? -0.237 6.859 -0.377 1.00 93.75 86 LEU A N 1
ATOM 678 C CA . LEU A 1 86 ? -1.462 7.475 0.125 1.00 93.75 86 LEU A CA 1
ATOM 679 C C . LEU A 1 86 ? -2.151 8.331 -0.938 1.00 93.75 86 LEU A C 1
ATOM 681 O O . LEU A 1 86 ? -3.366 8.232 -1.050 1.00 93.75 86 LEU A O 1
ATOM 685 N N . GLU A 1 87 ? -1.413 9.085 -1.756 1.00 93.19 87 GLU A N 1
ATOM 686 C CA . GLU A 1 87 ? -1.979 9.826 -2.894 1.00 93.19 87 GLU A CA 1
ATOM 687 C C . GLU A 1 87 ? -2.665 8.891 -3.902 1.00 93.19 87 GLU A C 1
ATOM 689 O O . GLU A 1 87 ? -3.738 9.192 -4.432 1.00 93.19 87 GLU A O 1
ATOM 694 N N . TRP A 1 88 ? -2.072 7.723 -4.172 1.00 92.75 88 TRP A N 1
ATOM 695 C CA . TRP A 1 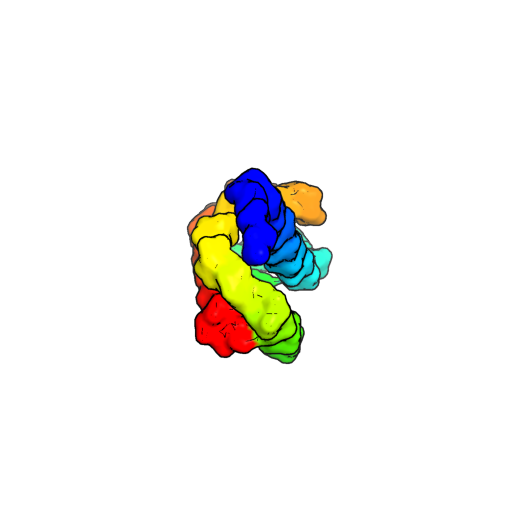88 ? -2.693 6.720 -5.039 1.00 92.75 88 TRP A CA 1
ATOM 696 C C . TRP A 1 88 ? -3.981 6.171 -4.427 1.00 92.75 88 TRP A C 1
ATOM 698 O O . TRP A 1 88 ? -5.001 6.103 -5.113 1.00 92.75 88 TRP A O 1
ATOM 708 N N . ILE A 1 89 ? -3.960 5.834 -3.134 1.00 92.19 89 ILE A N 1
ATOM 709 C CA . ILE A 1 89 ? -5.140 5.335 -2.417 1.00 92.19 89 ILE A CA 1
ATOM 710 C C . ILE A 1 89 ? -6.220 6.418 -2.335 1.00 92.19 89 ILE A C 1
ATOM 712 O O . ILE A 1 89 ? -7.389 6.107 -2.520 1.00 92.19 89 ILE A O 1
ATOM 716 N N . GLU A 1 90 ? -5.870 7.682 -2.103 1.00 95.31 90 GLU A N 1
ATOM 717 C CA . GLU A 1 90 ? -6.821 8.799 -2.102 1.00 95.31 90 GLU A CA 1
ATOM 718 C C . GLU A 1 90 ? -7.541 8.904 -3.446 1.00 95.31 90 GLU A C 1
ATOM 720 O O . GLU A 1 90 ? -8.768 9.024 -3.497 1.00 95.31 90 GLU A O 1
ATOM 725 N N . LYS A 1 91 ? -6.781 8.805 -4.539 1.00 92.94 91 LYS A N 1
ATOM 726 C CA . LYS A 1 91 ? -7.311 8.926 -5.894 1.00 92.94 91 LYS A CA 1
ATOM 727 C C . LYS A 1 91 ? -8.178 7.740 -6.310 1.00 92.94 91 LYS A C 1
ATOM 729 O O . LYS A 1 91 ? -9.216 7.946 -6.937 1.00 92.94 91 LYS A O 1
ATOM 734 N N . ASP A 1 92 ? -7.741 6.521 -6.008 1.00 92.00 92 ASP A N 1
ATOM 735 C CA . ASP A 1 92 ? -8.357 5.299 -6.535 1.00 92.00 92 ASP A CA 1
ATOM 736 C C . ASP A 1 92 ? -9.354 4.661 -5.544 1.00 92.00 92 ASP A C 1
ATOM 738 O O . ASP A 1 92 ? -10.337 4.046 -5.955 1.00 92.00 92 ASP A O 1
ATOM 742 N N . HIS A 1 93 ? -9.146 4.854 -4.237 1.00 92.25 93 HIS A N 1
ATOM 743 C CA . HIS A 1 93 ? -9.924 4.265 -3.141 1.00 92.25 93 HIS A CA 1
ATOM 744 C C . HIS A 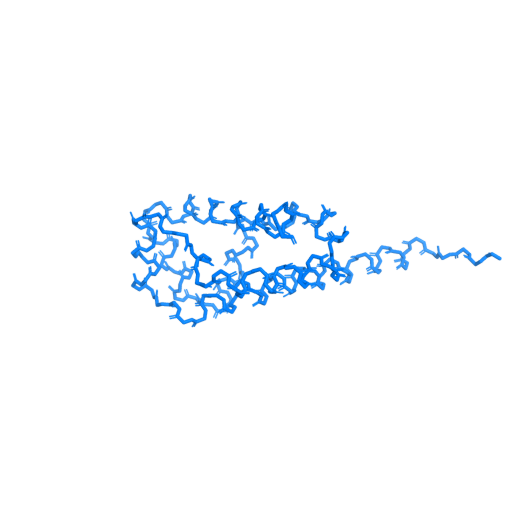1 93 ? -10.190 5.284 -2.006 1.00 92.25 93 HIS A C 1
ATOM 746 O O . HIS A 1 93 ? -9.802 5.056 -0.854 1.00 92.25 93 HIS A O 1
ATOM 752 N N . PRO A 1 94 ? -10.904 6.398 -2.268 1.00 95.38 94 PRO A N 1
ATOM 753 C CA . PRO A 1 94 ? -11.033 7.517 -1.324 1.00 95.38 94 PRO A CA 1
ATOM 754 C C . PRO A 1 94 ? -11.637 7.131 0.038 1.00 95.38 94 PRO A C 1
ATOM 756 O O . PRO A 1 94 ? -11.277 7.700 1.068 1.00 95.38 94 PRO A O 1
ATOM 759 N N . ALA A 1 95 ? -12.526 6.134 0.083 1.00 94.50 95 ALA A N 1
ATOM 760 C CA . ALA A 1 95 ? -13.094 5.627 1.336 1.00 94.50 95 ALA A CA 1
ATOM 761 C C . ALA A 1 95 ? -12.060 4.876 2.198 1.00 94.50 95 ALA A C 1
ATOM 763 O O . ALA A 1 95 ? -12.075 4.972 3.428 1.00 94.50 95 ALA A O 1
ATOM 764 N N . ILE A 1 96 ? -11.136 4.158 1.557 1.00 94.56 96 ILE A N 1
ATOM 765 C CA . ILE A 1 96 ? -10.017 3.488 2.223 1.00 94.56 96 ILE A CA 1
ATOM 766 C C . ILE A 1 96 ? -9.033 4.528 2.743 1.00 94.56 96 ILE A C 1
ATOM 768 O O . ILE A 1 96 ? -8.670 4.477 3.916 1.00 94.56 96 ILE A O 1
ATOM 772 N N . PHE A 1 97 ? -8.682 5.519 1.920 1.00 96.44 97 PHE A N 1
ATOM 773 C CA . PHE A 1 97 ? -7.854 6.646 2.349 1.00 96.44 97 PHE A CA 1
ATOM 774 C C . PHE A 1 97 ? -8.445 7.347 3.575 1.00 96.44 97 PHE A C 1
ATOM 776 O O . PHE A 1 97 ? -7.763 7.501 4.586 1.00 96.44 97 PHE A O 1
ATOM 783 N N . SER A 1 98 ? -9.737 7.686 3.522 1.00 97.31 98 SER A N 1
ATOM 784 C CA . SER A 1 98 ? -10.451 8.297 4.645 1.00 97.31 98 SER A CA 1
ATOM 785 C C . SER A 1 98 ? -10.366 7.443 5.911 1.00 97.31 98 SER A C 1
ATOM 787 O O . SER A 1 98 ? -10.157 7.968 7.002 1.00 97.31 98 SER A O 1
ATOM 789 N N . THR A 1 99 ? -10.466 6.122 5.779 1.00 96.62 99 THR A N 1
ATOM 790 C CA . THR A 1 99 ? -10.325 5.207 6.916 1.00 96.62 99 THR A CA 1
ATOM 791 C C . THR A 1 99 ? -8.915 5.258 7.497 1.00 96.62 99 THR A C 1
ATOM 793 O O . THR A 1 99 ? -8.769 5.361 8.712 1.00 96.62 99 THR A O 1
ATOM 796 N N . ILE A 1 100 ? -7.880 5.242 6.654 1.00 96.06 100 ILE A N 1
ATOM 797 C CA . ILE A 1 100 ? -6.480 5.302 7.089 1.00 96.06 100 ILE A CA 1
ATOM 798 C C . ILE A 1 100 ? -6.210 6.585 7.882 1.00 96.06 100 ILE A C 1
ATOM 800 O O . ILE A 1 100 ? -5.698 6.510 8.995 1.00 96.06 100 ILE A O 1
ATOM 804 N N . ILE A 1 101 ? -6.573 7.754 7.345 1.00 97.25 101 ILE A N 1
ATOM 805 C CA . ILE A 1 101 ? -6.254 9.039 7.990 1.00 97.25 101 ILE A CA 1
ATOM 806 C C . ILE A 1 101 ? -7.052 9.281 9.279 1.00 97.25 101 ILE A C 1
ATOM 808 O O . ILE A 1 101 ? -6.594 10.016 10.149 1.00 97.25 101 ILE A O 1
ATOM 812 N N . ASN A 1 102 ? -8.232 8.665 9.410 1.00 97.19 102 ASN A N 1
ATOM 813 C CA . ASN A 1 102 ? -9.117 8.841 10.564 1.00 97.19 102 ASN A CA 1
ATOM 814 C C . ASN A 1 102 ? -8.976 7.734 11.621 1.00 97.19 102 ASN A C 1
ATOM 816 O O . ASN A 1 102 ? -9.608 7.813 12.674 1.00 97.19 102 ASN A O 1
ATOM 820 N N . THR A 1 103 ? -8.165 6.705 11.366 1.00 96.81 103 THR A N 1
ATOM 821 C CA . THR A 1 103 ? -7.905 5.628 12.329 1.00 96.81 103 THR A CA 1
ATOM 822 C C . THR A 1 103 ? -6.610 5.908 13.079 1.00 96.81 103 THR A C 1
ATOM 824 O O . THR A 1 103 ? -5.580 6.213 12.475 1.00 96.81 103 THR A O 1
ATOM 827 N N . THR A 1 104 ? -6.636 5.774 14.407 1.00 96.19 104 THR A N 1
ATOM 828 C CA . THR A 1 104 ? -5.420 5.827 15.230 1.00 96.19 104 THR A CA 1
ATOM 829 C C . THR A 1 104 ? -4.390 4.827 14.704 1.00 96.19 104 THR A C 1
ATOM 831 O O . THR A 1 104 ? -4.735 3.696 14.375 1.00 96.19 104 THR A O 1
ATOM 834 N N . ASP A 1 105 ? -3.137 5.263 14.595 1.00 95.81 105 ASP A N 1
ATOM 835 C CA . ASP A 1 105 ? -2.025 4.504 14.012 1.00 95.81 105 ASP A CA 1
ATOM 836 C C . ASP A 1 105 ? -2.148 4.159 12.518 1.00 95.81 105 ASP A C 1
ATOM 838 O O . ASP A 1 105 ? -1.301 3.432 12.001 1.00 95.81 105 ASP A O 1
ATOM 842 N N . GLY A 1 106 ? -3.116 4.720 11.782 1.00 95.12 106 GLY A N 1
ATOM 843 C CA . GLY A 1 106 ? -3.280 4.462 10.348 1.00 95.12 106 GLY A CA 1
ATOM 844 C C . GLY A 1 106 ? -2.078 4.892 9.495 1.00 95.12 106 GLY A C 1
ATOM 845 O O . GLY A 1 106 ? -1.613 4.119 8.658 1.00 95.12 106 GLY A O 1
ATOM 846 N N . ILE A 1 107 ? -1.508 6.077 9.748 1.00 96.00 107 ILE A N 1
ATOM 847 C CA . ILE A 1 107 ? -0.287 6.537 9.057 1.00 96.00 107 ILE A CA 1
ATOM 848 C C . ILE A 1 107 ? 0.933 5.671 9.434 1.00 96.00 107 ILE A C 1
ATOM 850 O O . ILE A 1 107 ? 1.531 5.096 8.522 1.00 96.00 107 ILE A O 1
ATOM 854 N N . PRO A 1 108 ? 1.263 5.458 10.729 1.00 96.62 108 PRO A N 1
ATOM 855 C CA . PRO A 1 108 ? 2.318 4.517 11.121 1.00 96.62 108 PRO A CA 1
ATOM 856 C C . PRO A 1 108 ? 2.135 3.099 10.567 1.00 96.62 108 PRO A C 1
ATOM 858 O O . PRO A 1 108 ? 3.110 2.411 10.263 1.00 96.62 108 PRO A O 1
ATOM 861 N N . TYR A 1 109 ? 0.894 2.621 10.463 1.00 95.25 109 TYR A N 1
ATOM 862 C CA . TYR A 1 109 ? 0.576 1.347 9.829 1.00 95.25 109 TYR A CA 1
ATOM 863 C C . TYR A 1 109 ? 0.990 1.358 8.359 1.00 95.25 109 TYR A C 1
ATOM 865 O O . TYR A 1 109 ? 1.746 0.478 7.947 1.00 95.25 109 TYR A O 1
ATOM 873 N N . MET A 1 110 ? 0.576 2.368 7.592 1.00 94.56 110 MET A N 1
ATOM 874 C CA . MET A 1 110 ? 0.926 2.471 6.176 1.00 94.56 110 MET A CA 1
ATOM 875 C C . MET A 1 110 ? 2.432 2.573 5.945 1.00 94.56 110 MET A C 1
ATOM 877 O O . MET A 1 110 ? 2.936 1.898 5.052 1.00 94.56 110 MET A O 1
ATOM 881 N N . GLU A 1 111 ? 3.171 3.304 6.782 1.00 94.56 111 GLU A N 1
ATOM 882 C CA . GLU A 1 111 ? 4.641 3.339 6.720 1.00 94.56 111 GLU A CA 1
ATOM 883 C C . GLU A 1 111 ? 5.249 1.934 6.812 1.00 94.56 111 GLU A C 1
ATOM 885 O O . GLU A 1 111 ? 6.079 1.547 5.985 1.00 94.56 111 GLU A O 1
ATOM 890 N N . ARG A 1 112 ? 4.779 1.114 7.762 1.00 93.56 112 ARG A N 1
ATOM 891 C CA . ARG A 1 112 ? 5.233 -0.280 7.891 1.00 93.56 112 ARG A CA 1
ATOM 892 C C . ARG A 1 112 ? 4.863 -1.121 6.673 1.00 93.56 112 ARG A C 1
ATOM 894 O O . ARG A 1 112 ? 5.674 -1.931 6.229 1.00 93.56 112 ARG A O 1
ATOM 901 N N . GLN A 1 113 ? 3.647 -0.968 6.148 1.00 90.88 113 GLN A N 1
ATOM 902 C CA . GLN A 1 113 ? 3.189 -1.738 4.988 1.00 90.88 113 GLN A CA 1
ATOM 903 C C . GLN A 1 113 ? 3.969 -1.372 3.718 1.00 90.88 113 GLN A C 1
ATOM 905 O O . GLN A 1 113 ? 4.309 -2.261 2.937 1.00 90.88 113 GLN A O 1
ATOM 910 N N . VAL A 1 114 ? 4.294 -0.092 3.518 1.00 89.94 114 VAL A N 1
ATOM 911 C CA . VAL A 1 114 ? 5.090 0.377 2.374 1.00 89.94 114 VAL A CA 1
ATOM 912 C C . VAL A 1 114 ? 6.521 -0.153 2.444 1.00 89.94 114 VAL A C 1
ATOM 914 O O . VAL A 1 114 ? 7.028 -0.689 1.459 1.00 89.94 114 VAL A O 1
ATOM 917 N N . GLU A 1 115 ? 7.161 -0.111 3.612 1.00 88.62 115 GLU A N 1
ATOM 918 C CA . GLU A 1 115 ? 8.508 -0.670 3.769 1.00 88.62 115 GLU A CA 1
ATOM 919 C C . GLU A 1 115 ? 8.542 -2.193 3.566 1.00 88.62 115 GLU A C 1
ATOM 921 O O . GLU A 1 115 ? 9.432 -2.712 2.885 1.00 88.62 115 GLU A O 1
ATOM 926 N N . LYS A 1 116 ? 7.528 -2.919 4.059 1.00 86.56 116 LYS A N 1
ATOM 927 C CA . LYS A 1 116 ? 7.385 -4.362 3.802 1.00 86.56 116 LYS A CA 1
ATOM 92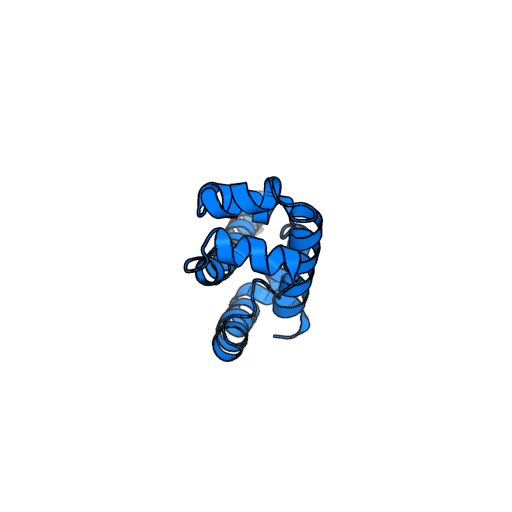8 C C . LYS A 1 116 ? 7.298 -4.669 2.310 1.00 86.56 116 LYS A C 1
ATOM 930 O O . LYS A 1 116 ? 8.003 -5.559 1.834 1.00 86.56 116 LYS A O 1
ATOM 935 N N . ILE A 1 117 ? 6.445 -3.967 1.560 1.00 80.25 117 ILE A N 1
ATOM 936 C CA . ILE A 1 117 ? 6.259 -4.285 0.140 1.00 80.25 117 ILE A CA 1
ATOM 937 C C . ILE A 1 117 ? 7.462 -3.869 -0.708 1.00 80.25 117 ILE A C 1
ATOM 939 O O . ILE A 1 117 ? 7.837 -4.608 -1.617 1.00 80.25 117 ILE A O 1
ATOM 943 N N . LYS A 1 118 ? 8.139 -2.766 -0.360 1.00 80.62 118 LYS A N 1
ATOM 944 C CA . LYS A 1 118 ? 9.435 -2.404 -0.954 1.00 80.62 118 LYS A CA 1
ATOM 945 C C . LYS A 1 118 ? 10.447 -3.524 -0.763 1.00 80.62 118 LYS A C 1
ATOM 947 O O . LYS A 1 118 ? 11.082 -3.941 -1.728 1.00 80.62 118 LYS A O 1
ATOM 952 N N . TYR A 1 119 ? 10.563 -4.051 0.455 1.00 80.69 119 TYR A N 1
ATOM 953 C CA . TYR A 1 119 ? 11.458 -5.167 0.737 1.00 80.69 119 TYR A CA 1
ATOM 954 C C . TYR A 1 119 ? 11.103 -6.412 -0.089 1.00 80.69 119 TYR A C 1
ATOM 956 O O . TYR A 1 119 ? 11.978 -6.954 -0.764 1.00 80.69 119 TYR A O 1
ATOM 964 N N . LYS A 1 120 ? 9.823 -6.810 -0.120 1.00 75.56 120 LYS A N 1
ATOM 965 C CA . LYS A 1 120 ? 9.357 -7.973 -0.895 1.00 75.56 120 LYS A CA 1
ATOM 966 C C . LYS A 1 120 ? 9.650 -7.816 -2.394 1.00 75.56 120 LYS A C 1
ATOM 968 O O . LYS A 1 120 ? 10.300 -8.676 -2.978 1.00 75.56 120 LYS A O 1
ATOM 973 N N . ILE A 1 121 ? 9.236 -6.705 -3.012 1.00 70.75 121 ILE A N 1
ATOM 974 C CA . ILE A 1 121 ? 9.397 -6.461 -4.460 1.00 70.75 121 ILE A CA 1
AT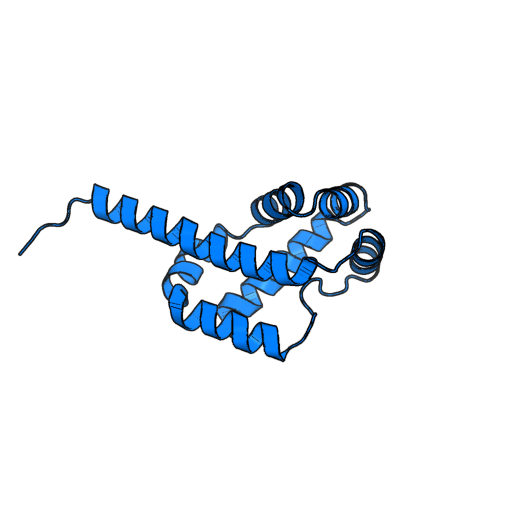OM 975 C C . ILE A 1 121 ? 10.874 -6.373 -4.867 1.00 70.75 121 ILE A C 1
ATOM 977 O O . ILE A 1 121 ? 11.252 -6.880 -5.923 1.00 70.75 121 ILE A O 1
ATOM 981 N N . LEU A 1 122 ? 11.710 -5.719 -4.059 1.00 67.62 122 LEU A N 1
ATOM 982 C CA . LEU A 1 122 ? 13.091 -5.418 -4.437 1.00 67.62 122 LEU A CA 1
ATOM 983 C C . LEU A 1 122 ? 14.063 -6.533 -4.040 1.00 67.62 122 LEU A C 1
ATOM 985 O O . LEU A 1 122 ? 14.978 -6.856 -4.801 1.00 67.62 122 LEU A O 1
ATOM 989 N N . LYS A 1 123 ? 13.886 -7.135 -2.858 1.00 65.56 123 LYS A N 1
ATOM 990 C CA . LYS A 1 123 ? 14.910 -7.985 -2.231 1.00 65.56 123 LYS A CA 1
ATOM 991 C C . LYS A 1 123 ? 14.559 -9.469 -2.152 1.00 65.56 123 LYS A C 1
ATOM 993 O O . LYS A 1 123 ? 15.487 -10.268 -2.223 1.00 65.56 123 LYS A O 1
ATOM 998 N N . GLU A 1 124 ? 13.288 -9.846 -2.028 1.00 59.84 124 GLU A N 1
ATOM 999 C CA . GLU A 1 124 ? 12.901 -11.259 -1.840 1.00 59.84 124 GLU A CA 1
ATOM 1000 C C . GLU A 1 124 ? 12.408 -11.968 -3.109 1.00 59.84 124 GLU A C 1
ATOM 1002 O O . GLU A 1 124 ? 12.503 -13.193 -3.193 1.00 59.84 124 GLU A O 1
ATOM 1007 N N . LEU A 1 125 ? 11.875 -11.220 -4.078 1.00 55.25 125 LEU A N 1
ATOM 1008 C CA . LEU A 1 125 ? 11.354 -11.747 -5.351 1.00 55.25 125 LEU A CA 1
ATOM 1009 C C . LEU A 1 125 ? 12.378 -11.752 -6.480 1.00 55.25 125 LEU A C 1
ATOM 1011 O O . LEU A 1 125 ? 12.061 -12.322 -7.552 1.00 55.25 125 LEU A O 1
#